Protein AF-A0A1H0BYK9-F1 (afdb_monomer_lite)

Sequence (103 aa):
MVKRIALGMVLLLLCAFVTLVALCWMFLAVLGNSTRAWRLAVSFDQLANTAFGGSEDETISSRAGKATRQGKRWGCLLCGLLNRFEPDHCEKNIEADEGKMSA

Secondary structure (DSSP, 8-state):
-HHHHHHHHHHHHHHHHHHHHHHHHHHHHHHTT-HHHHHHHHHHHHHHHHHTT--TT--HHHHHHHHHHTT-HHHHHHHHHHTTTSTTHHHHT--SSSSPPP-

Foldseek 3Di:
DVVVVVVVVVVVVVVVVVVVVLVVVLVVCVVVVHCSVVVSVQQVQLVVCVVVPFHSPAGPLLVLLVCVVVVNPVSVVVQVVVCVVPNPSSVVRNPPPGRDPDD

Organism: NCBI:txid219572

pLDDT: mean 94.27, std 8.43, range [43.19, 98.44]

Structure (mmCIF, N/CA/C/O backbone):
data_AF-A0A1H0BYK9-F1
#
_entry.id   AF-A0A1H0BYK9-F1
#
loop_
_atom_site.group_PDB
_atom_site.id
_atom_site.type_symbol
_atom_site.label_atom_id
_atom_site.label_alt_id
_atom_site.label_comp_id
_atom_site.label_asym_id
_atom_site.label_entity_id
_atom_site.label_seq_id
_atom_site.pdbx_PDB_ins_code
_atom_site.Cartn_x
_atom_site.Cartn_y
_atom_site.Cartn_z
_atom_site.occupancy
_atom_site.B_iso_or_equiv
_atom_site.auth_seq_id
_atom_site.auth_comp_id
_atom_site.auth_asym_id
_atom_site.auth_atom_id
_atom_site.pdbx_PDB_model_num
ATOM 1 N N . MET A 1 1 ? 0.845 0.727 -32.499 1.00 78.44 1 MET A N 1
ATOM 2 C CA . MET A 1 1 ? 0.504 -0.376 -31.572 1.00 78.44 1 MET A CA 1
ATOM 3 C C . MET A 1 1 ? 1.751 -0.957 -30.901 1.00 78.44 1 MET A C 1
ATOM 5 O O . MET A 1 1 ? 1.876 -0.792 -29.698 1.00 78.44 1 MET A O 1
ATOM 9 N N . VAL A 1 2 ? 2.723 -1.490 -31.657 1.00 88.75 2 VAL A N 1
ATOM 10 C CA . VAL A 1 2 ? 3.982 -2.073 -31.124 1.00 88.75 2 VAL A CA 1
ATOM 11 C C . VAL A 1 2 ? 4.753 -1.137 -30.179 1.00 88.75 2 VAL A C 1
ATOM 13 O O . VAL A 1 2 ? 5.121 -1.555 -29.091 1.00 88.75 2 VAL A O 1
ATOM 16 N N . LYS A 1 3 ? 4.917 0.153 -30.518 1.00 91.12 3 LYS A N 1
ATOM 17 C CA . LYS A 1 3 ? 5.594 1.132 -29.638 1.00 91.12 3 LYS A CA 1
ATOM 18 C C . LYS A 1 3 ? 4.908 1.326 -28.274 1.00 91.12 3 LYS A C 1
ATOM 20 O O . LYS A 1 3 ? 5.595 1.495 -27.277 1.00 91.12 3 LYS A O 1
ATOM 25 N N . ARG A 1 4 ? 3.568 1.282 -28.219 1.00 93.62 4 ARG A N 1
ATOM 26 C CA . ARG A 1 4 ? 2.801 1.414 -26.961 1.00 93.62 4 ARG A CA 1
ATOM 27 C C . ARG A 1 4 ? 2.955 0.168 -26.090 1.00 93.62 4 ARG A C 1
ATOM 29 O O . ARG A 1 4 ? 3.119 0.298 -24.887 1.00 93.62 4 ARG A O 1
ATOM 36 N N . ILE A 1 5 ? 2.954 -1.013 -26.710 1.00 95.31 5 ILE A N 1
ATOM 37 C CA . ILE A 1 5 ? 3.205 -2.284 -26.019 1.00 95.31 5 ILE A CA 1
ATOM 38 C C . ILE A 1 5 ? 4.643 -2.319 -25.493 1.00 95.31 5 ILE A C 1
ATOM 40 O O . ILE A 1 5 ? 4.843 -2.611 -24.325 1.00 95.31 5 ILE A O 1
ATOM 44 N N . ALA A 1 6 ? 5.634 -1.948 -26.311 1.00 96.00 6 ALA A N 1
ATOM 45 C CA . ALA A 1 6 ? 7.033 -1.892 -25.889 1.00 96.00 6 ALA A CA 1
ATOM 46 C C . ALA A 1 6 ? 7.245 -0.919 -24.717 1.00 96.00 6 ALA A C 1
ATOM 48 O O . ALA A 1 6 ? 7.880 -1.288 -23.735 1.00 96.00 6 ALA A O 1
ATOM 49 N N . LEU A 1 7 ? 6.661 0.284 -24.776 1.00 96.31 7 LEU A N 1
ATOM 50 C CA . LEU A 1 7 ? 6.703 1.239 -23.664 1.00 96.31 7 LEU A CA 1
ATOM 51 C C . LEU A 1 7 ? 6.041 0.669 -22.400 1.00 96.31 7 LEU A C 1
ATOM 53 O O . LEU A 1 7 ? 6.600 0.788 -21.315 1.00 96.31 7 LEU A O 1
ATOM 57 N N . GLY A 1 8 ? 4.887 0.012 -22.545 1.00 96.31 8 GLY A N 1
ATOM 58 C CA . GLY A 1 8 ? 4.203 -0.657 -21.437 1.00 96.31 8 GLY A CA 1
ATOM 59 C C . GLY A 1 8 ? 5.031 -1.785 -20.819 1.00 96.31 8 GLY A C 1
ATOM 60 O O . GLY A 1 8 ? 5.094 -1.893 -19.601 1.00 96.31 8 GLY A O 1
ATOM 61 N N . MET A 1 9 ? 5.727 -2.579 -21.636 1.00 97.38 9 MET A N 1
ATOM 62 C CA . MET A 1 9 ? 6.632 -3.628 -21.157 1.00 97.38 9 MET A CA 1
ATOM 63 C C . MET A 1 9 ? 7.838 -3.047 -20.418 1.00 97.38 9 MET A C 1
ATOM 65 O O . MET A 1 9 ? 8.213 -3.565 -19.372 1.00 97.38 9 MET A O 1
ATOM 69 N N . VAL A 1 10 ? 8.429 -1.957 -20.918 1.00 97.50 10 VAL A N 1
ATOM 70 C CA . VAL A 1 10 ? 9.518 -1.261 -20.215 1.00 97.50 10 VAL A CA 1
ATOM 71 C C . VAL A 1 10 ? 9.032 -0.738 -18.865 1.00 97.50 10 VAL A C 1
ATOM 73 O O . VAL A 1 10 ? 9.691 -0.976 -17.857 1.00 97.50 10 VAL A O 1
ATOM 76 N N . LEU A 1 11 ? 7.864 -0.091 -18.823 1.00 96.75 11 LEU A N 1
ATOM 77 C CA . LEU A 1 11 ? 7.267 0.382 -17.573 1.00 96.75 11 LEU A CA 1
ATOM 78 C C . LEU A 1 11 ? 7.019 -0.775 -16.596 1.00 96.75 11 LEU A C 1
ATOM 80 O O . LEU A 1 11 ? 7.402 -0.678 -15.435 1.00 96.75 11 LEU A O 1
ATOM 84 N N . LEU A 1 12 ? 6.455 -1.888 -17.071 1.00 96.56 12 LEU A N 1
ATOM 85 C CA . LEU A 1 12 ? 6.220 -3.083 -16.262 1.00 96.56 12 LEU A CA 1
ATOM 86 C C . LEU A 1 12 ? 7.519 -3.618 -15.646 1.00 96.56 12 LEU A C 1
ATOM 88 O O . LEU A 1 12 ? 7.558 -3.917 -14.455 1.00 96.56 12 LEU A O 1
ATOM 92 N N . LEU A 1 13 ? 8.586 -3.719 -16.443 1.00 97.94 13 LEU A N 1
ATOM 93 C CA . LEU A 1 13 ? 9.890 -4.187 -15.972 1.00 97.94 13 LEU A CA 1
ATOM 94 C C . LEU A 1 13 ? 10.505 -3.230 -14.943 1.00 97.94 13 LEU A C 1
ATOM 96 O O . LEU A 1 13 ? 11.071 -3.689 -13.952 1.00 97.94 13 LEU A O 1
ATOM 100 N N . LEU A 1 14 ? 10.362 -1.916 -15.138 1.00 98.12 14 LEU A N 1
ATOM 101 C CA . LEU A 1 14 ? 10.810 -0.913 -14.169 1.00 98.12 14 LEU A CA 1
ATOM 102 C C . LEU A 1 14 ? 10.033 -1.019 -12.852 1.00 98.12 14 LEU A C 1
ATOM 104 O O . LEU A 1 14 ? 10.649 -1.047 -11.789 1.00 98.12 14 LEU A O 1
ATOM 108 N N . CYS A 1 15 ? 8.704 -1.140 -12.908 1.00 97.38 15 CYS A N 1
ATOM 109 C CA . CYS A 1 15 ? 7.875 -1.348 -11.721 1.00 97.38 15 CYS A CA 1
ATOM 110 C C . CYS A 1 15 ? 8.273 -2.632 -10.985 1.00 97.38 15 CYS A C 1
ATOM 112 O O . CYS A 1 15 ? 8.481 -2.595 -9.776 1.00 97.38 15 CYS A O 1
ATOM 114 N N . ALA A 1 16 ? 8.467 -3.740 -11.707 1.00 97.81 16 ALA A N 1
ATOM 115 C CA . ALA A 1 16 ? 8.903 -5.004 -11.117 1.00 97.81 1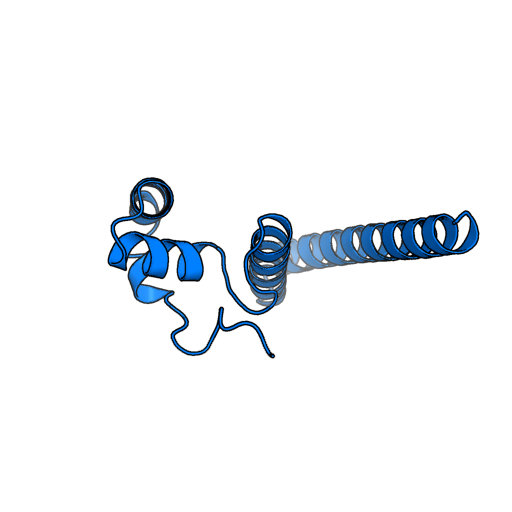6 ALA A CA 1
ATOM 116 C C . ALA A 1 16 ? 10.272 -4.876 -10.430 1.00 97.81 16 ALA A C 1
ATOM 118 O O . ALA A 1 16 ? 10.452 -5.352 -9.309 1.00 97.81 16 ALA A O 1
ATOM 119 N N . PHE A 1 17 ? 11.225 -4.187 -11.062 1.00 98.19 17 PHE A N 1
ATOM 120 C CA . PHE A 1 17 ? 12.528 -3.913 -10.462 1.00 98.19 17 PHE A CA 1
ATOM 121 C C . PHE A 1 17 ? 12.405 -3.087 -9.173 1.00 98.19 17 PHE A C 1
ATOM 123 O O . PHE A 1 17 ? 12.985 -3.453 -8.150 1.00 98.19 17 PHE A O 1
ATOM 130 N N . VAL A 1 18 ? 11.607 -2.013 -9.187 1.00 98.00 18 VAL A N 1
ATOM 131 C CA . VAL A 1 18 ? 11.361 -1.179 -7.999 1.00 98.00 18 VAL A CA 1
ATOM 132 C C . VAL A 1 18 ? 10.698 -1.988 -6.884 1.00 98.00 18 VAL A C 1
ATOM 134 O O . VAL A 1 18 ? 11.108 -1.868 -5.732 1.00 98.00 18 VAL A O 1
ATOM 137 N N . THR A 1 19 ? 9.739 -2.860 -7.206 1.00 97.94 19 THR A N 1
ATOM 138 C CA . THR A 1 19 ? 9.119 -3.766 -6.231 1.00 97.94 19 THR A CA 1
ATOM 139 C C . THR A 1 19 ? 10.153 -4.674 -5.566 1.00 97.94 19 THR A C 1
ATOM 141 O O . THR A 1 19 ? 10.150 -4.791 -4.343 1.00 97.94 19 THR A O 1
ATOM 144 N N . LEU A 1 20 ? 11.076 -5.272 -6.328 1.00 98.31 20 LEU A N 1
ATOM 145 C CA . LEU A 1 20 ? 12.142 -6.106 -5.757 1.00 98.31 20 LEU A CA 1
ATOM 146 C C . LEU A 1 20 ? 13.046 -5.305 -4.812 1.00 98.31 20 LEU A C 1
ATOM 148 O O . LEU A 1 20 ? 13.333 -5.753 -3.703 1.00 98.31 20 LEU A O 1
ATOM 152 N N . VAL A 1 21 ? 13.448 -4.096 -5.213 1.00 98.31 21 VAL A N 1
ATOM 153 C CA . VAL A 1 21 ? 14.247 -3.199 -4.364 1.00 98.31 21 VAL A CA 1
ATOM 154 C C . VAL A 1 21 ? 13.489 -2.825 -3.085 1.00 98.31 21 VAL A C 1
ATOM 156 O O . VAL A 1 21 ? 14.068 -2.862 -1.998 1.00 98.31 21 VAL A O 1
ATOM 159 N N . ALA A 1 22 ? 12.197 -2.506 -3.186 1.00 98.25 22 ALA A N 1
ATOM 160 C CA . ALA A 1 22 ? 11.350 -2.176 -2.043 1.00 98.25 22 ALA A CA 1
ATOM 161 C C . ALA A 1 22 ? 11.211 -3.355 -1.068 1.00 98.25 22 ALA A C 1
ATOM 163 O O . ALA A 1 22 ? 11.331 -3.154 0.139 1.00 98.25 22 ALA A O 1
ATOM 164 N N . LEU A 1 23 ? 11.038 -4.582 -1.570 1.00 98.31 23 LEU A N 1
ATOM 165 C CA . LEU A 1 23 ? 10.980 -5.792 -0.743 1.00 98.31 23 LEU A CA 1
ATOM 166 C C . LEU A 1 23 ? 12.312 -6.069 -0.034 1.00 98.31 23 LEU A C 1
ATOM 168 O O . LEU A 1 23 ? 12.312 -6.389 1.154 1.00 98.31 23 LEU A O 1
ATOM 172 N N . CYS A 1 24 ? 13.448 -5.875 -0.713 1.00 98.31 24 CYS A N 1
ATOM 173 C CA . CYS A 1 24 ? 14.767 -5.964 -0.082 1.00 98.31 24 CYS A CA 1
ATOM 174 C C . CYS A 1 24 ? 14.910 -4.949 1.063 1.00 98.31 24 CYS A C 1
ATOM 176 O O . CYS A 1 24 ? 15.327 -5.304 2.166 1.00 98.31 24 CYS A O 1
ATOM 178 N N . TRP A 1 25 ? 14.518 -3.691 0.839 1.00 98.31 25 TRP A N 1
ATOM 179 C CA . TRP A 1 25 ? 14.545 -2.663 1.883 1.00 98.31 25 TRP A CA 1
ATOM 180 C C . TRP A 1 25 ? 13.571 -2.940 3.023 1.00 98.31 25 TRP A C 1
ATOM 182 O O . TRP A 1 25 ? 13.908 -2.675 4.177 1.00 98.31 25 TRP A O 1
ATOM 192 N N . MET A 1 26 ? 12.389 -3.474 2.721 1.00 98.31 26 MET A N 1
ATOM 193 C CA . MET A 1 26 ? 11.411 -3.877 3.726 1.00 98.31 26 MET A CA 1
ATOM 194 C C . MET A 1 26 ? 11.982 -4.981 4.611 1.00 98.31 26 MET A C 1
ATOM 196 O O . MET A 1 26 ? 11.922 -4.862 5.830 1.00 98.31 26 MET A O 1
ATOM 200 N N . PHE A 1 27 ? 12.609 -6.000 4.020 1.00 98.19 27 PHE A N 1
ATOM 201 C CA . PHE A 1 27 ? 13.259 -7.081 4.759 1.00 98.19 27 PHE A CA 1
ATOM 202 C C . PHE A 1 27 ? 14.349 -6.556 5.702 1.00 98.19 27 PHE A C 1
ATOM 204 O O . PHE A 1 27 ? 14.325 -6.846 6.898 1.00 98.19 27 PHE A O 1
ATOM 211 N N . LEU A 1 28 ? 15.254 -5.705 5.205 1.00 98.44 28 LEU A N 1
ATOM 212 C CA . LEU A 1 28 ? 16.280 -5.075 6.044 1.00 98.44 28 LEU A CA 1
ATOM 213 C C . LEU A 1 28 ? 15.669 -4.201 7.150 1.00 98.44 28 LEU A C 1
ATOM 215 O O . LEU A 1 28 ? 16.161 -4.198 8.277 1.00 98.44 28 LEU A O 1
ATOM 219 N N . ALA A 1 29 ? 14.588 -3.474 6.855 1.00 98.00 29 ALA A N 1
ATOM 220 C CA . ALA A 1 29 ? 13.887 -2.650 7.835 1.00 98.00 29 ALA A CA 1
ATOM 221 C C . ALA A 1 29 ? 13.201 -3.486 8.926 1.00 98.00 29 ALA A C 1
ATOM 223 O O . ALA A 1 29 ? 13.189 -3.057 10.077 1.00 98.00 29 ALA A O 1
ATOM 224 N N . VAL A 1 30 ? 12.675 -4.669 8.588 1.00 98.00 30 VAL A N 1
ATOM 225 C CA . VAL A 1 30 ? 12.133 -5.634 9.557 1.00 98.00 30 VAL A CA 1
ATOM 226 C C . VAL A 1 30 ? 13.244 -6.143 10.473 1.00 98.00 30 VAL A C 1
ATOM 228 O O . VAL A 1 30 ? 13.094 -6.079 11.690 1.00 98.00 30 VAL A O 1
ATOM 231 N N . LEU A 1 31 ? 14.385 -6.569 9.915 1.00 98.06 31 LEU A N 1
ATOM 232 C CA . LEU A 1 31 ? 15.536 -7.020 10.712 1.00 98.06 31 LEU A CA 1
ATOM 233 C C . LEU A 1 31 ? 16.089 -5.914 11.623 1.00 98.06 31 LEU A C 1
ATOM 235 O O . LEU A 1 31 ? 16.518 -6.183 12.740 1.00 98.06 31 LEU A O 1
ATOM 239 N N . GLY A 1 32 ? 16.060 -4.668 11.151 1.00 97.56 32 GLY A N 1
ATOM 240 C CA . GLY A 1 32 ? 16.485 -3.494 11.908 1.00 97.56 32 GLY A CA 1
ATOM 241 C C . GLY A 1 32 ? 15.417 -2.889 12.825 1.00 97.56 32 GLY A C 1
ATOM 242 O O . GLY A 1 32 ? 15.660 -1.809 13.357 1.00 97.56 32 GLY A O 1
ATOM 243 N N . ASN A 1 33 ? 14.240 -3.516 12.974 1.00 94.25 33 ASN A N 1
ATOM 244 C CA . ASN A 1 33 ? 13.098 -3.005 13.747 1.00 94.25 33 ASN A CA 1
ATOM 245 C C . ASN A 1 33 ? 12.758 -1.522 13.455 1.00 94.25 33 ASN A C 1
ATOM 247 O O . ASN A 1 33 ? 12.537 -0.709 14.353 1.00 94.25 33 ASN A O 1
ATOM 251 N N . SER A 1 34 ? 12.774 -1.141 12.177 1.00 96.75 34 SER A N 1
ATOM 252 C CA . SER A 1 34 ? 12.569 0.236 11.725 1.00 96.75 34 SER A CA 1
ATOM 253 C C . SER A 1 34 ? 11.109 0.508 11.359 1.00 96.75 34 SER A C 1
ATOM 255 O O . SER A 1 34 ? 10.465 -0.289 10.675 1.00 96.75 34 SER A O 1
ATOM 257 N N . THR A 1 35 ? 10.616 1.712 11.667 1.00 96.56 35 THR A N 1
ATOM 258 C CA . THR A 1 35 ? 9.296 2.211 11.221 1.00 96.56 35 THR A CA 1
ATOM 259 C C . THR A 1 35 ? 9.136 2.235 9.698 1.00 96.56 35 THR A C 1
ATOM 261 O O . THR A 1 35 ? 8.017 2.279 9.187 1.00 96.56 35 THR A O 1
ATOM 264 N N . ARG A 1 36 ? 10.241 2.165 8.944 1.00 97.00 36 ARG A N 1
ATOM 265 C CA . ARG A 1 36 ? 10.226 2.042 7.483 1.00 97.00 36 ARG A CA 1
ATOM 266 C C . ARG A 1 36 ? 9.506 0.780 7.007 1.00 97.00 36 ARG A C 1
ATOM 268 O O . ARG A 1 36 ? 8.848 0.847 5.975 1.00 97.00 36 ARG A O 1
ATOM 275 N N . ALA A 1 37 ? 9.595 -0.328 7.746 1.00 97.62 37 ALA A N 1
ATOM 276 C CA . ALA A 1 37 ? 8.893 -1.559 7.388 1.00 97.62 37 ALA A CA 1
ATOM 277 C C . ALA A 1 37 ? 7.375 -1.330 7.333 1.00 97.62 37 ALA A C 1
ATOM 279 O O . ALA A 1 37 ? 6.725 -1.735 6.374 1.00 97.62 37 ALA A O 1
ATOM 280 N N . TRP A 1 38 ? 6.837 -0.596 8.312 1.00 97.38 38 TRP A N 1
ATOM 281 C CA . TRP A 1 38 ? 5.420 -0.241 8.352 1.00 97.38 38 TRP A CA 1
ATOM 282 C C . TRP A 1 38 ? 5.018 0.686 7.203 1.00 97.38 38 TRP A C 1
ATOM 284 O O . TRP A 1 38 ? 4.027 0.437 6.528 1.00 97.38 38 TRP A O 1
ATOM 294 N N . ARG A 1 39 ? 5.823 1.719 6.918 1.00 97.50 39 ARG A N 1
ATOM 295 C CA . ARG A 1 39 ? 5.561 2.633 5.791 1.00 97.50 39 ARG A CA 1
ATOM 296 C C . ARG A 1 39 ? 5.527 1.897 4.451 1.00 97.50 39 ARG A C 1
ATOM 298 O O . ARG A 1 39 ? 4.640 2.151 3.651 1.00 97.50 39 ARG A O 1
ATOM 305 N N . LEU A 1 40 ? 6.457 0.965 4.231 1.00 97.94 40 LEU A N 1
ATOM 306 C CA . LEU A 1 40 ? 6.469 0.135 3.024 1.00 97.94 40 LEU A CA 1
ATOM 307 C C . LEU A 1 40 ? 5.241 -0.780 2.952 1.00 97.94 40 LEU A C 1
ATOM 309 O O . LEU A 1 40 ? 4.671 -0.917 1.875 1.00 97.94 40 LEU A O 1
ATOM 313 N N . ALA A 1 41 ? 4.801 -1.356 4.075 1.00 97.31 41 ALA A N 1
ATOM 314 C CA . ALA A 1 41 ? 3.575 -2.153 4.117 1.00 97.31 41 ALA A CA 1
ATOM 315 C C . ALA A 1 41 ? 2.338 -1.333 3.707 1.00 97.31 41 ALA A C 1
ATOM 317 O O . ALA A 1 41 ? 1.559 -1.800 2.881 1.00 97.31 41 ALA A O 1
ATOM 318 N N . VAL A 1 42 ? 2.200 -0.099 4.209 1.00 97.19 42 VAL A N 1
ATOM 319 C CA . VAL A 1 42 ? 1.118 0.822 3.810 1.00 97.19 42 VAL A CA 1
ATOM 320 C C . VAL A 1 42 ? 1.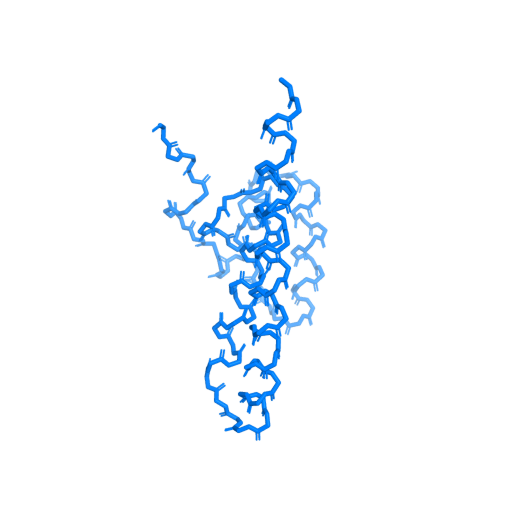189 1.151 2.315 1.00 97.19 42 VAL A C 1
ATOM 322 O O . VAL A 1 42 ? 0.180 1.070 1.625 1.00 97.19 42 VAL A O 1
ATOM 325 N N . SER A 1 43 ? 2.379 1.432 1.774 1.00 97.81 43 SER A N 1
ATOM 326 C CA . SER A 1 43 ? 2.533 1.686 0.333 1.00 97.81 43 SER A CA 1
ATOM 327 C C . SER A 1 43 ? 2.167 0.472 -0.531 1.00 97.81 43 SER A C 1
ATOM 329 O O . SER A 1 43 ? 1.609 0.631 -1.615 1.00 97.81 43 SER A O 1
ATOM 331 N N . PHE A 1 44 ? 2.459 -0.750 -0.073 1.00 98.25 44 PHE A N 1
ATOM 332 C CA . PHE A 1 44 ? 2.023 -1.967 -0.764 1.00 98.25 44 PHE A CA 1
ATOM 333 C C . PHE A 1 44 ? 0.505 -2.168 -0.695 1.00 98.25 44 PHE A C 1
ATOM 335 O O . PHE A 1 44 ? -0.076 -2.655 -1.665 1.00 98.25 44 PHE A O 1
ATOM 342 N N . ASP A 1 45 ? -0.137 -1.775 0.405 1.00 97.62 45 ASP A N 1
ATOM 343 C CA . ASP A 1 45 ? -1.596 -1.794 0.527 1.00 97.62 45 ASP A CA 1
ATOM 344 C C . ASP A 1 45 ? -2.264 -0.816 -0.454 1.00 97.62 45 ASP A C 1
ATOM 346 O O . ASP A 1 45 ? -3.154 -1.213 -1.202 1.00 97.62 45 ASP A O 1
ATOM 350 N N . GLN A 1 46 ? -1.767 0.419 -0.555 1.00 97.75 46 GLN A N 1
ATOM 351 C CA . GLN A 1 46 ? -2.229 1.409 -1.541 1.00 97.75 46 GLN A CA 1
ATOM 352 C C . GLN A 1 46 ? -2.013 0.939 -2.993 1.00 97.75 46 GLN A C 1
ATOM 354 O O . GLN A 1 46 ? -2.907 1.040 -3.843 1.00 97.75 46 GLN A O 1
ATOM 359 N N . LEU A 1 47 ? -0.854 0.330 -3.283 1.00 97.31 47 LEU A N 1
ATOM 360 C CA . LEU A 1 47 ? -0.581 -0.281 -4.588 1.00 97.31 47 LEU A CA 1
ATOM 361 C C . LEU A 1 47 ? -1.595 -1.388 -4.911 1.00 97.31 47 LEU A C 1
ATOM 363 O O . LEU A 1 47 ? -2.119 -1.447 -6.026 1.00 97.31 47 LEU A O 1
ATOM 367 N N . ALA A 1 48 ? -1.888 -2.257 -3.942 1.00 97.25 48 ALA A N 1
ATOM 368 C CA . ALA A 1 48 ? -2.890 -3.300 -4.101 1.00 97.25 48 ALA A CA 1
ATOM 369 C C . ALA A 1 48 ? -4.293 -2.700 -4.288 1.00 97.25 48 ALA A C 1
ATOM 371 O O . ALA A 1 48 ? -5.021 -3.143 -5.177 1.00 97.25 48 ALA A O 1
ATOM 372 N N . ASN A 1 49 ? -4.657 -1.656 -3.534 1.00 97.31 49 ASN A N 1
ATOM 373 C CA . ASN A 1 49 ? -5.934 -0.966 -3.705 1.00 97.31 49 ASN A CA 1
ATOM 374 C C . ASN A 1 49 ? -6.097 -0.455 -5.142 1.00 97.31 49 ASN A C 1
ATOM 376 O O . ASN A 1 49 ? -7.102 -0.758 -5.790 1.00 97.31 49 ASN A O 1
ATOM 380 N N . THR A 1 50 ? -5.073 0.222 -5.665 1.00 96.69 50 THR A N 1
ATOM 381 C CA . THR A 1 50 ? -5.022 0.721 -7.050 1.00 96.69 50 THR A CA 1
ATOM 382 C C . THR A 1 50 ? -5.184 -0.406 -8.063 1.00 96.69 50 THR A C 1
ATOM 384 O O . THR A 1 50 ? -5.991 -0.310 -8.989 1.00 96.69 50 THR A O 1
ATOM 387 N N . ALA A 1 51 ? -4.466 -1.516 -7.869 1.00 96.00 51 ALA A N 1
ATOM 388 C CA . ALA A 1 51 ? -4.555 -2.681 -8.746 1.00 96.00 51 ALA A CA 1
ATOM 389 C C . ALA A 1 51 ? -5.978 -3.273 -8.798 1.00 96.00 51 ALA A C 1
ATOM 391 O O . ALA A 1 51 ? -6.395 -3.785 -9.837 1.00 96.00 51 ALA A O 1
ATOM 392 N N . PHE A 1 52 ? -6.749 -3.149 -7.712 1.00 95.69 52 PHE A N 1
ATOM 393 C CA . PHE A 1 52 ? -8.161 -3.541 -7.628 1.00 95.69 52 PHE A CA 1
ATOM 394 C C . PHE A 1 52 ? -9.142 -2.370 -7.861 1.00 95.69 52 PHE A C 1
ATOM 396 O O . PHE A 1 52 ? -10.290 -2.396 -7.393 1.00 95.69 52 PHE A O 1
ATOM 403 N N . GLY A 1 53 ? -8.710 -1.330 -8.579 1.00 93.06 53 GLY A N 1
ATOM 404 C CA . GLY A 1 53 ? -9.550 -0.209 -9.014 1.00 93.06 53 GLY A CA 1
ATOM 405 C C . GLY A 1 53 ? -9.937 0.773 -7.906 1.00 93.06 53 GLY A C 1
ATOM 406 O O . GLY A 1 53 ? -11.010 1.373 -7.972 1.00 93.06 53 GLY A O 1
ATOM 407 N N . GLY A 1 54 ? -9.135 0.855 -6.847 1.00 94.12 54 GLY A N 1
ATOM 408 C CA . GLY A 1 54 ? -9.159 1.940 -5.868 1.00 94.12 54 GLY A CA 1
ATOM 409 C C . GLY A 1 54 ? -8.222 3.083 -6.267 1.00 94.12 54 GLY A C 1
ATOM 410 O O . GLY A 1 54 ? -7.654 3.067 -7.358 1.00 94.12 54 GLY A O 1
ATOM 411 N N . SER A 1 55 ? -8.080 4.068 -5.384 1.00 95.44 55 SER A N 1
ATOM 412 C CA . SER A 1 55 ? -7.159 5.197 -5.570 1.00 95.44 55 SER A CA 1
ATOM 413 C C . SER A 1 55 ? -5.755 4.852 -5.075 1.00 95.44 55 SER A C 1
ATOM 415 O O . SER A 1 55 ? -5.605 4.097 -4.115 1.00 95.44 55 SER A O 1
ATOM 417 N N . GLU A 1 56 ? -4.750 5.449 -5.706 1.00 94.62 56 GLU A N 1
ATOM 418 C CA . GLU A 1 56 ? -3.322 5.335 -5.397 1.00 94.62 56 GLU A CA 1
ATOM 419 C C . GLU A 1 56 ? -2.906 5.878 -4.035 1.00 94.62 56 GLU A C 1
ATOM 421 O O . GLU A 1 56 ? -1.918 5.401 -3.482 1.00 94.62 56 GLU A O 1
ATOM 426 N N . ASP A 1 57 ? -3.694 6.789 -3.471 1.00 94.94 57 ASP A N 1
ATOM 427 C CA . ASP A 1 57 ? -3.448 7.372 -2.154 1.00 94.94 57 ASP A CA 1
ATOM 428 C C . ASP A 1 57 ? -4.373 6.787 -1.069 1.00 94.94 57 ASP A C 1
ATOM 430 O O . ASP A 1 57 ? -4.251 7.126 0.104 1.00 94.94 57 ASP A O 1
ATOM 434 N N . GLU A 1 58 ? -5.248 5.832 -1.416 1.00 96.75 58 GLU A N 1
ATOM 435 C CA . GLU A 1 58 ? -6.208 5.225 -0.484 1.00 96.75 58 GLU A CA 1
ATOM 436 C C . GLU A 1 58 ? -5.818 3.787 -0.105 1.00 96.75 58 GLU A C 1
ATOM 438 O O . GLU A 1 58 ? -5.524 2.954 -0.969 1.00 96.75 58 GLU A O 1
ATOM 443 N N . THR A 1 59 ? -5.890 3.461 1.187 1.00 97.56 59 THR A N 1
ATOM 444 C CA . THR A 1 59 ? -5.711 2.085 1.689 1.00 97.56 59 THR A CA 1
ATOM 445 C C . THR A 1 59 ? -6.924 1.187 1.404 1.00 97.56 59 THR A C 1
ATOM 447 O O . THR A 1 59 ? -8.070 1.637 1.287 1.00 97.56 59 THR A O 1
ATOM 450 N N . ILE A 1 60 ? -6.719 -0.134 1.329 1.00 97.19 60 ILE A N 1
ATOM 451 C CA . ILE A 1 60 ? -7.820 -1.090 1.114 1.00 97.19 60 ILE A CA 1
ATOM 452 C C . ILE A 1 60 ? -8.809 -1.039 2.287 1.00 97.19 60 ILE A C 1
ATOM 454 O O . ILE A 1 60 ? -10.024 -1.124 2.078 1.00 97.19 60 ILE A O 1
ATOM 458 N N . SER A 1 61 ? -8.314 -0.894 3.519 1.00 96.75 61 SER A N 1
ATOM 459 C CA . SER A 1 61 ? -9.146 -0.817 4.725 1.00 96.75 61 SER A CA 1
ATOM 460 C C . SER A 1 61 ? -9.994 0.461 4.761 1.00 96.75 61 SER A C 1
ATOM 462 O O . SER A 1 61 ? -11.187 0.370 5.065 1.00 96.75 61 SER A O 1
ATOM 464 N N . SER A 1 62 ? -9.440 1.611 4.357 1.00 97.06 62 SER A N 1
ATOM 465 C CA . SER A 1 62 ? -10.175 2.873 4.166 1.00 97.06 62 SER A CA 1
ATOM 466 C C . SER A 1 62 ? -11.324 2.705 3.164 1.00 97.06 62 SER A C 1
ATOM 468 O O . SER A 1 62 ? -12.498 2.953 3.482 1.00 97.06 62 SER A O 1
ATOM 470 N N . ARG A 1 63 ? -11.021 2.156 1.978 1.00 97.19 63 ARG A N 1
ATOM 471 C CA . ARG A 1 63 ? -12.016 1.879 0.928 1.00 97.19 63 ARG A CA 1
ATOM 472 C C . ARG A 1 63 ? -13.096 0.907 1.406 1.00 97.19 63 ARG A C 1
ATOM 474 O O . ARG A 1 63 ? -14.283 1.090 1.114 1.00 97.19 63 ARG A O 1
ATOM 481 N N . ALA A 1 64 ? -12.706 -0.127 2.151 1.00 97.38 64 ALA A N 1
ATOM 482 C CA . ALA A 1 64 ? -13.614 -1.120 2.716 1.00 97.38 64 ALA A CA 1
ATOM 483 C C . ALA A 1 64 ? -14.531 -0.525 3.794 1.00 97.38 64 ALA A C 1
ATOM 485 O O . ALA A 1 64 ? -15.726 -0.834 3.812 1.00 97.38 64 ALA A O 1
ATOM 486 N N . GLY A 1 65 ? -14.021 0.374 4.640 1.00 96.94 65 GLY A N 1
ATOM 487 C CA . GLY A 1 65 ? -14.816 1.125 5.613 1.00 96.94 65 GLY A CA 1
ATOM 488 C C . GLY A 1 65 ? -15.894 1.971 4.932 1.00 96.94 65 GLY A C 1
ATOM 489 O O . GLY A 1 65 ? -17.082 1.843 5.239 1.00 96.94 65 GLY A O 1
ATOM 490 N N . LYS A 1 66 ? -15.522 2.745 3.903 1.00 96.62 66 LYS A N 1
ATOM 491 C CA . LYS A 1 66 ? -16.478 3.519 3.085 1.00 96.62 66 LYS A CA 1
ATOM 492 C C . LYS A 1 66 ? -17.514 2.618 2.407 1.00 96.62 66 LYS A C 1
ATOM 494 O O . LYS A 1 66 ? -18.703 2.937 2.388 1.00 96.62 66 LYS A O 1
ATOM 499 N N . ALA A 1 67 ? -17.091 1.472 1.878 1.00 96.56 67 ALA A N 1
ATOM 500 C CA . ALA A 1 67 ? -17.984 0.496 1.262 1.00 96.56 67 ALA A CA 1
ATOM 501 C C . ALA A 1 67 ? -18.962 -0.126 2.273 1.00 96.56 67 ALA A C 1
ATOM 503 O O . ALA A 1 67 ? -20.141 -0.287 1.955 1.00 96.56 67 ALA A O 1
ATOM 504 N N . THR A 1 68 ? -18.505 -0.403 3.496 1.00 97.00 68 THR A N 1
ATOM 505 C CA . THR A 1 68 ? -19.342 -0.866 4.613 1.00 97.00 68 THR A CA 1
ATOM 506 C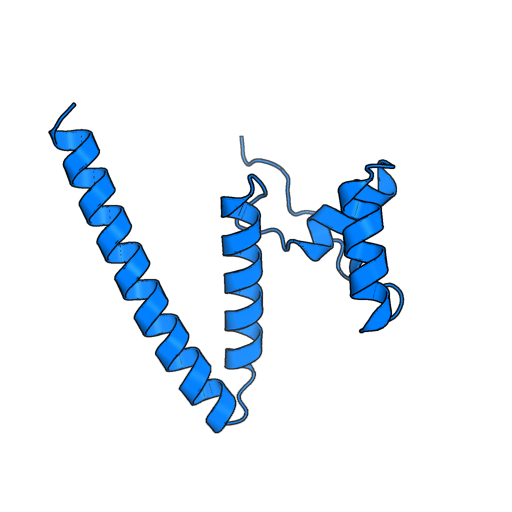 C . THR A 1 68 ? -20.404 0.174 4.966 1.00 97.00 68 THR A C 1
ATOM 508 O O . THR A 1 68 ? -21.582 -0.170 5.034 1.00 97.00 68 THR A O 1
ATOM 511 N N . ARG A 1 69 ? -20.032 1.461 5.074 1.00 95.56 69 ARG A N 1
ATOM 512 C CA . ARG A 1 69 ? -20.984 2.574 5.286 1.00 95.56 69 ARG A CA 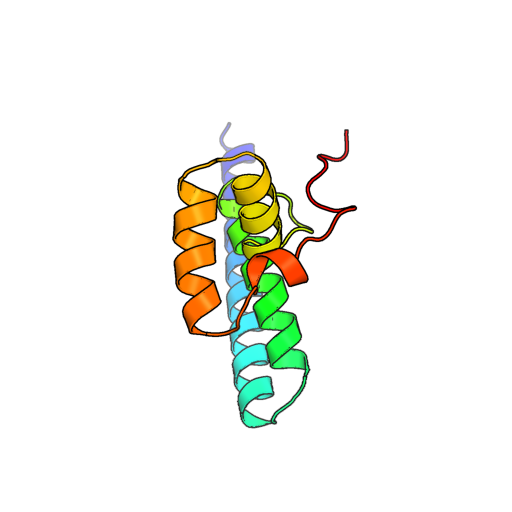1
ATOM 513 C C . ARG A 1 69 ? -22.023 2.700 4.163 1.00 95.56 69 ARG A C 1
ATOM 515 O O . ARG A 1 69 ? -23.136 3.152 4.400 1.00 95.56 69 ARG A O 1
ATOM 522 N N . GLN A 1 70 ? -21.682 2.268 2.949 1.00 95.62 70 GLN A N 1
ATOM 523 C CA . GLN A 1 70 ? -22.592 2.202 1.797 1.00 95.62 70 GLN A CA 1
ATOM 524 C C . GLN A 1 70 ? -23.388 0.882 1.716 1.00 95.62 70 GLN A C 1
ATOM 526 O O . GLN A 1 70 ? -24.105 0.663 0.741 1.00 95.62 70 GLN A O 1
ATOM 531 N N . GLY A 1 71 ? -23.244 -0.029 2.684 1.00 96.25 71 GLY A N 1
ATOM 532 C CA . GLY A 1 71 ? -23.923 -1.329 2.697 1.00 96.25 71 GLY A CA 1
ATOM 533 C C . GLY A 1 71 ? -23.390 -2.342 1.674 1.00 96.25 71 GLY A C 1
ATOM 534 O O . GLY A 1 71 ? -24.066 -3.323 1.355 1.00 96.25 71 GLY A O 1
ATOM 535 N N . LYS A 1 72 ? -22.186 -2.135 1.126 1.00 97.25 72 LYS A N 1
ATOM 536 C CA . LYS A 1 72 ? -21.586 -3.042 0.137 1.00 97.25 72 LYS A CA 1
ATOM 537 C C . LYS A 1 72 ? -21.014 -4.283 0.823 1.00 97.25 72 LYS A C 1
ATOM 539 O O . LYS A 1 72 ? -20.116 -4.192 1.656 1.00 97.25 72 LYS A O 1
ATOM 544 N N . ARG A 1 73 ? -21.469 -5.464 0.384 1.00 97.12 73 ARG A N 1
ATOM 545 C CA . ARG A 1 73 ? -21.114 -6.771 0.974 1.00 97.12 73 ARG A CA 1
ATOM 546 C C . ARG A 1 73 ? -19.609 -7.024 1.083 1.00 97.12 73 ARG A C 1
ATOM 548 O O . ARG A 1 73 ? -19.170 -7.555 2.094 1.00 97.12 73 ARG A O 1
ATOM 555 N N . TRP A 1 74 ? -18.829 -6.659 0.064 1.00 96.62 74 TRP A N 1
ATOM 556 C CA . TRP A 1 74 ? -17.381 -6.895 0.071 1.00 96.62 74 TRP A CA 1
ATOM 557 C C . TRP A 1 74 ? -16.681 -6.121 1.198 1.00 96.62 74 TRP A C 1
ATOM 559 O O . TRP A 1 74 ? -15.803 -6.677 1.853 1.00 96.62 74 TRP A O 1
ATOM 569 N N . GLY A 1 75 ? -17.124 -4.885 1.466 1.00 96.81 75 GLY A N 1
ATOM 570 C CA . GLY A 1 75 ? -16.619 -4.062 2.563 1.00 96.81 75 GLY A CA 1
ATOM 571 C C . GLY A 1 75 ? -16.938 -4.707 3.905 1.00 96.81 75 GLY A C 1
ATOM 572 O O . GLY A 1 75 ? -16.032 -4.933 4.697 1.00 96.81 75 GLY A O 1
ATOM 573 N N . CYS A 1 76 ? -18.192 -5.127 4.111 1.00 96.75 76 CYS A N 1
ATOM 574 C CA . CYS A 1 76 ? -18.601 -5.790 5.351 1.00 96.75 76 CYS A CA 1
ATOM 575 C C . CYS A 1 76 ? -17.810 -7.081 5.620 1.00 96.75 76 CYS A C 1
ATOM 577 O O . CYS A 1 76 ? -17.416 -7.330 6.757 1.00 96.75 76 CYS A O 1
ATOM 579 N N . LEU A 1 77 ? -17.574 -7.903 4.588 1.00 97.19 77 LEU A N 1
ATOM 580 C CA . LEU A 1 77 ? -16.808 -9.148 4.718 1.00 97.19 77 LEU A CA 1
ATOM 581 C C . LEU A 1 77 ? -15.354 -8.873 5.105 1.00 97.19 77 LEU A C 1
ATOM 583 O O . LEU A 1 77 ? -14.845 -9.468 6.055 1.00 97.19 77 LEU A O 1
ATOM 587 N N . LEU A 1 78 ? -14.700 -7.954 4.393 1.00 96.31 78 LEU A N 1
ATOM 588 C CA . LEU A 1 78 ? -13.312 -7.601 4.662 1.00 96.31 78 LEU A CA 1
ATOM 589 C C . LEU A 1 78 ? -13.157 -6.933 6.035 1.00 96.31 78 LEU A C 1
ATOM 591 O O . LEU A 1 78 ? -12.289 -7.323 6.809 1.00 96.31 78 LEU A O 1
ATOM 595 N N . CYS A 1 79 ? -14.023 -5.983 6.381 1.00 96.81 79 CYS A N 1
ATOM 596 C CA . CYS A 1 79 ? -13.974 -5.315 7.678 1.00 96.81 79 CYS A CA 1
ATOM 597 C C . CYS A 1 79 ? -14.327 -6.253 8.832 1.00 96.81 79 CYS A C 1
ATOM 599 O O . CYS A 1 79 ? -13.722 -6.154 9.894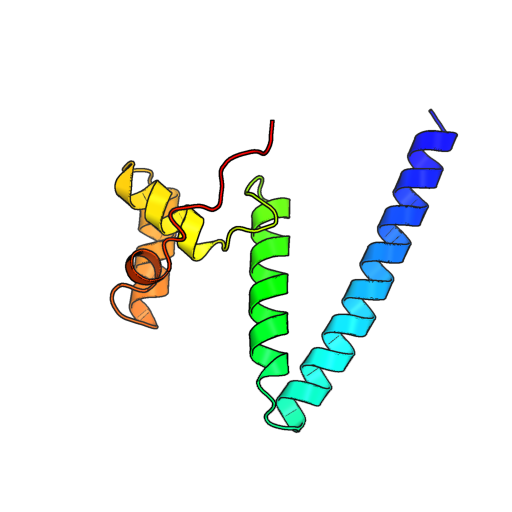 1.00 96.81 79 CYS A O 1
ATOM 601 N N . GLY A 1 80 ? -15.222 -7.224 8.623 1.00 95.62 80 GLY A N 1
ATOM 602 C CA . GLY A 1 80 ? -15.471 -8.290 9.593 1.00 95.62 80 GLY A CA 1
ATOM 603 C C . GLY A 1 80 ? -14.230 -9.148 9.858 1.00 95.62 80 GLY A C 1
ATOM 604 O O . GLY A 1 80 ? -13.939 -9.464 11.010 1.00 95.62 80 GLY A O 1
ATOM 605 N N . LEU A 1 81 ? -13.465 -9.475 8.810 1.00 96.31 81 LEU A N 1
ATOM 606 C CA . LEU A 1 81 ? -12.189 -10.180 8.947 1.00 96.31 81 LEU A CA 1
ATOM 607 C C . LEU A 1 81 ? -11.148 -9.325 9.683 1.00 96.31 81 LEU A C 1
ATOM 609 O O . LEU A 1 81 ? -10.516 -9.808 10.620 1.00 96.31 81 LEU A O 1
ATOM 613 N N . LEU A 1 82 ? -10.980 -8.059 9.294 1.00 94.75 82 LEU A N 1
ATOM 614 C CA . LEU A 1 82 ? -9.987 -7.159 9.891 1.00 94.75 82 LEU A CA 1
ATOM 615 C C . LEU A 1 82 ? -10.304 -6.821 11.355 1.00 94.75 82 LEU A C 1
ATOM 617 O O . LEU A 1 82 ? -9.392 -6.756 12.180 1.00 94.75 82 LEU A O 1
ATOM 621 N N . ASN A 1 83 ? -11.590 -6.751 11.713 1.00 94.12 83 ASN A N 1
ATOM 622 C CA . ASN A 1 83 ? -12.040 -6.567 13.092 1.00 94.12 83 ASN A CA 1
ATOM 623 C C . ASN A 1 83 ? -11.609 -7.700 14.039 1.00 94.12 83 ASN A C 1
ATOM 625 O O . ASN A 1 83 ? -11.611 -7.519 15.257 1.00 94.12 83 ASN A O 1
ATOM 629 N N . ARG A 1 84 ? -11.220 -8.872 13.510 1.00 94.75 84 ARG A N 1
ATOM 630 C CA . ARG A 1 84 ? -10.658 -9.964 14.319 1.00 94.75 84 ARG A CA 1
ATOM 631 C C . ARG A 1 84 ? -9.240 -9.667 14.813 1.00 94.75 84 ARG A C 1
ATOM 633 O O . ARG A 1 84 ? -8.845 -10.225 15.834 1.00 94.75 84 ARG A O 1
ATOM 640 N N . PHE A 1 85 ? -8.494 -8.831 14.095 1.00 93.69 85 PHE A N 1
ATOM 641 C CA . PHE A 1 85 ? -7.126 -8.445 14.441 1.00 93.69 85 PHE A CA 1
ATOM 642 C C . PHE A 1 85 ? -7.100 -7.165 15.274 1.00 93.69 85 PHE A C 1
ATOM 644 O O . PHE A 1 85 ? -6.372 -7.091 16.260 1.00 93.69 85 PHE A O 1
ATOM 651 N N . GLU A 1 86 ? -7.928 -6.185 14.911 1.00 92.81 86 GLU A N 1
ATOM 652 C CA . GLU A 1 86 ? -8.093 -4.944 15.660 1.00 92.81 86 GLU A CA 1
ATOM 653 C C . GLU A 1 86 ? -9.573 -4.532 15.658 1.00 92.81 86 GLU A C 1
ATOM 655 O O . GLU A 1 86 ? -10.142 -4.353 14.584 1.00 92.81 86 GLU A O 1
ATOM 660 N N . PRO A 1 87 ? -10.220 -4.337 16.821 1.00 95.00 87 PRO A N 1
ATOM 661 C CA . PRO A 1 87 ? -11.597 -3.855 16.863 1.00 95.00 87 PRO A CA 1
ATOM 662 C C . PRO A 1 87 ? -11.767 -2.534 16.104 1.00 95.00 87 PRO A C 1
ATOM 664 O O . PRO A 1 87 ? -10.971 -1.607 16.282 1.00 95.00 87 PRO A O 1
ATOM 667 N N . ASP A 1 88 ? -12.815 -2.460 15.281 1.00 92.50 88 ASP A N 1
ATOM 668 C CA . ASP A 1 88 ? -13.172 -1.307 14.444 1.00 92.50 88 ASP A CA 1
ATOM 669 C C . ASP A 1 88 ? -12.064 -0.855 13.479 1.00 92.50 88 ASP A C 1
ATOM 671 O O . ASP A 1 88 ? -11.961 0.327 13.145 1.00 92.50 88 ASP A O 1
ATOM 675 N N . HIS A 1 89 ? -11.241 -1.798 13.005 1.00 93.19 89 HIS A N 1
ATOM 676 C CA . HIS A 1 89 ? -10.074 -1.521 12.169 1.00 93.19 89 HIS A CA 1
ATOM 677 C C . HIS A 1 89 ? -10.411 -0.654 10.951 1.00 93.19 89 HIS A C 1
ATOM 679 O O . HIS A 1 89 ? -9.797 0.388 10.743 1.00 93.19 89 HIS A O 1
ATOM 685 N N . CYS A 1 90 ? -11.401 -1.048 10.143 1.00 94.31 90 CYS A N 1
ATOM 686 C CA . CYS A 1 90 ? -11.765 -0.270 8.957 1.00 94.31 90 CYS A CA 1
ATOM 687 C C . CYS A 1 90 ? -12.297 1.116 9.311 1.00 94.31 90 CYS A C 1
ATOM 689 O O . CYS A 1 90 ? -11.945 2.077 8.646 1.00 94.31 90 CYS A O 1
ATOM 691 N N . GLU A 1 91 ? -13.148 1.219 10.334 1.00 94.00 91 GLU A N 1
ATOM 692 C CA . GLU A 1 91 ? -13.822 2.471 10.689 1.00 94.00 91 GLU A CA 1
ATOM 693 C C . GLU A 1 91 ? -12.816 3.527 11.164 1.00 94.00 91 GLU A C 1
ATOM 695 O O . GLU A 1 91 ? -12.905 4.690 10.773 1.00 94.00 91 GLU A O 1
ATOM 700 N N . LYS A 1 92 ? -11.811 3.104 11.943 1.00 93.69 92 LYS A N 1
ATOM 701 C CA . LYS A 1 92 ? -10.705 3.958 12.400 1.00 93.69 92 LYS A CA 1
ATOM 702 C C . LYS A 1 92 ? -9.791 4.429 11.271 1.00 93.69 92 LYS A C 1
ATOM 704 O O . LYS A 1 92 ? -9.193 5.492 11.395 1.00 93.69 92 LYS A O 1
ATOM 709 N N . ASN A 1 93 ? -9.672 3.640 10.206 1.00 93.25 93 ASN A N 1
ATOM 710 C CA . ASN A 1 93 ? -8.773 3.904 9.083 1.00 93.25 93 ASN A CA 1
ATOM 711 C C . ASN A 1 93 ? -9.492 4.529 7.875 1.00 93.25 93 ASN A C 1
ATOM 713 O O . ASN A 1 93 ? -8.945 4.539 6.781 1.00 93.25 93 ASN A O 1
ATOM 717 N N . ILE A 1 94 ? -10.713 5.055 8.034 1.00 95.12 94 ILE A N 1
ATOM 718 C CA . ILE A 1 94 ? -11.373 5.798 6.952 1.00 95.12 94 ILE A CA 1
ATOM 719 C C . ILE A 1 94 ? -10.647 7.128 6.718 1.00 95.12 94 ILE A C 1
ATOM 721 O O . ILE A 1 94 ? -10.742 8.055 7.522 1.00 95.12 94 ILE A O 1
ATOM 725 N N . GLU A 1 95 ? -10.006 7.246 5.560 1.00 91.12 95 GLU A N 1
ATOM 726 C CA . GLU A 1 95 ? -9.382 8.475 5.057 1.00 91.12 95 GLU A CA 1
ATOM 727 C C . GLU A 1 95 ? -10.447 9.292 4.305 1.00 91.12 95 GLU A C 1
ATOM 729 O O . GLU A 1 95 ? -10.813 8.974 3.173 1.00 91.12 95 GLU A O 1
ATOM 734 N N . ALA A 1 96 ? -11.055 10.291 4.947 1.00 89.62 96 ALA A N 1
ATOM 735 C CA . ALA A 1 96 ? -12.236 10.979 4.402 1.00 89.62 96 ALA A CA 1
ATOM 736 C C . ALA A 1 96 ? -11.951 11.851 3.159 1.00 89.62 96 ALA A C 1
ATOM 738 O O . ALA A 1 96 ? -12.861 12.168 2.382 1.00 89.62 96 ALA A O 1
ATOM 739 N N . ASP A 1 97 ? -10.707 12.275 2.994 1.00 89.81 97 ASP A N 1
ATOM 740 C CA . ASP A 1 97 ? -10.200 13.087 1.896 1.00 89.81 97 ASP A CA 1
ATOM 741 C C . ASP A 1 97 ? -9.728 12.263 0.694 1.00 89.81 97 ASP A C 1
ATOM 743 O O . ASP A 1 97 ? -9.903 12.738 -0.430 1.00 89.81 97 ASP A O 1
ATOM 747 N N . GLU A 1 98 ? -9.282 11.027 0.917 1.00 88.69 98 GLU A N 1
ATOM 748 C CA . GLU A 1 98 ? -8.771 10.120 -0.118 1.00 88.69 98 GLU A CA 1
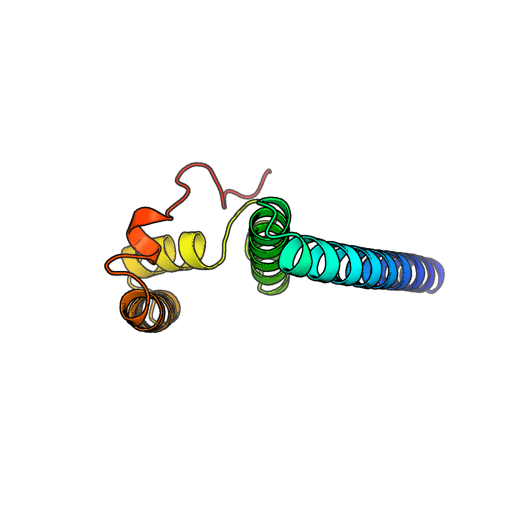ATOM 749 C C . GLU A 1 98 ? -9.868 9.352 -0.878 1.00 88.69 98 GLU A C 1
ATOM 751 O O . GLU A 1 98 ? -11.043 9.300 -0.483 1.00 88.69 98 GLU A O 1
ATOM 756 N N . GLY A 1 99 ? -9.499 8.722 -1.999 1.00 78.38 99 GLY A N 1
ATOM 757 C CA . GLY A 1 99 ? -10.417 7.904 -2.809 1.00 78.38 99 GLY A CA 1
ATOM 758 C C . GLY A 1 99 ? -11.313 8.706 -3.762 1.00 78.38 99 GLY A C 1
ATOM 759 O O . GLY A 1 99 ? -12.179 8.142 -4.438 1.00 78.38 99 GLY A O 1
ATOM 760 N N . LYS A 1 100 ? -11.129 10.028 -3.821 1.00 78.12 100 LYS A N 1
ATOM 761 C CA . LYS A 1 100 ? -11.744 10.895 -4.829 1.00 78.12 100 LYS A CA 1
ATOM 762 C C . LYS A 1 100 ? -10.839 10.867 -6.050 1.00 78.12 100 LYS A C 1
ATOM 764 O O . LYS A 1 100 ? -9.686 11.263 -5.952 1.00 78.12 100 LYS A O 1
ATOM 769 N N . MET A 1 101 ? -11.355 10.420 -7.191 1.00 57.03 101 MET A N 1
ATOM 770 C CA . MET A 1 101 ? -10.608 10.535 -8.443 1.00 57.03 101 MET A CA 1
ATOM 771 C C . MET A 1 101 ? -10.267 12.012 -8.662 1.00 57.03 101 MET A C 1
ATOM 773 O O . MET A 1 101 ? -11.175 12.846 -8.736 1.00 57.03 101 MET A O 1
ATOM 777 N N . SER A 1 102 ? -8.978 12.336 -8.733 1.00 52.34 102 SER A N 1
ATOM 778 C CA . SER A 1 102 ? -8.535 13.604 -9.298 1.00 52.34 102 SER A CA 1
ATOM 779 C C . SER A 1 102 ? -9.071 13.668 -10.734 1.00 52.34 102 SER A C 1
ATOM 781 O O . SER A 1 102 ? -8.913 12.727 -11.514 1.00 52.34 102 SER A O 1
ATOM 783 N N . ALA A 1 103 ? -9.849 14.715 -11.014 1.00 43.19 103 ALA A N 1
ATOM 784 C CA . ALA A 1 103 ? -10.487 14.939 -12.309 1.00 43.19 103 ALA A CA 1
ATOM 785 C C . ALA A 1 103 ? -9.463 15.296 -13.393 1.00 43.19 103 ALA A C 1
ATOM 787 O O . ALA A 1 103 ? -8.477 15.994 -13.060 1.00 43.19 103 ALA A O 1
#

Radius of gyration: 16.55 Å; chains: 1; bounding box: 40×25×48 Å